Protein AF-A0AA97HTY5-F1 (afdb_monomer_lite)

Secondary structure (DSSP, 8-state):
-----------------------------------------------S---HHHHHHHHHHHHHHHHHHHHHHHHHHHHT--GGGEEEETTEEEE-HHHHHHHHHHHHHHHHHHHHHHHHTGGGS-HHHHHHTSSHHHHHHHTT-GGGEEE-TTS-EEE--

pLDDT: mean 76.92, std 23.7, range [31.81, 97.94]

Radius of gyration: 25.52 Å; chains: 1; bounding box: 48×52×65 Å

Foldseek 3Di:
DPFPADDPPDDDDDDDDDDDDDDDDDDDDDDDDDDDDDDDDDPPPPPDDDDLVNQVVVLVVLVVVLVVQLVVVCVVLVVPDDPVQWDQDPVGIAGDPVSVVVNLVSVQVSLVVSLVVCVVCLVVHDPVSVVCSPDSVSVCVSSVNPPQWADDPRRDIHRHD

Structure (mmCIF, N/CA/C/O backbone):
data_AF-A0AA97HTY5-F1
#
_entry.id   AF-A0AA97HTY5-F1
#
loop_
_atom_site.group_PDB
_atom_site.id
_atom_site.type_symbol
_atom_site.label_atom_id
_atom_site.label_alt_id
_atom_site.label_comp_id
_atom_site.label_asym_id
_atom_site.label_entity_id
_atom_site.label_seq_id
_atom_site.pdbx_PDB_ins_code
_atom_site.Cartn_x
_atom_site.Cartn_y
_atom_site.Cartn_z
_atom_site.occupancy
_atom_site.B_iso_or_equiv
_atom_site.auth_seq_id
_atom_site.auth_comp_id
_atom_site.auth_asym_id
_atom_site.auth_atom_id
_atom_site.pdbx_PDB_model_num
ATOM 1 N N . MET A 1 1 ? 8.452 1.533 5.247 1.00 38.84 1 MET A N 1
ATOM 2 C CA . MET A 1 1 ? 7.194 2.142 5.717 1.00 38.84 1 MET A CA 1
ATOM 3 C C . MET A 1 1 ? 7.153 1.957 7.226 1.00 38.84 1 MET A C 1
ATOM 5 O O . MET A 1 1 ? 7.069 0.822 7.679 1.00 38.84 1 MET A O 1
ATOM 9 N N . LYS A 1 2 ? 7.391 3.021 8.002 1.00 33.12 2 LYS A N 1
ATOM 10 C CA . LYS A 1 2 ? 7.344 2.958 9.469 1.00 33.12 2 LYS A CA 1
ATOM 11 C C . LYS A 1 2 ? 5.904 3.285 9.847 1.00 33.12 2 LYS A C 1
ATOM 13 O O . LYS A 1 2 ? 5.464 4.416 9.700 1.00 33.12 2 LYS A O 1
ATOM 18 N N . PHE A 1 3 ? 5.158 2.245 10.175 1.00 36.50 3 PHE A N 1
ATOM 19 C CA . PHE A 1 3 ? 3.760 2.324 10.552 1.00 36.50 3 PHE A CA 1
ATOM 20 C C . PHE A 1 3 ? 3.694 2.777 12.009 1.00 36.50 3 PHE A C 1
ATOM 22 O O . PHE A 1 3 ? 3.979 1.991 12.909 1.00 36.50 3 PHE A O 1
ATOM 29 N N . SER A 1 4 ? 3.397 4.053 12.234 1.00 38.88 4 SER A N 1
ATOM 30 C CA . SER A 1 4 ? 3.115 4.577 13.570 1.00 38.88 4 SER A CA 1
ATOM 31 C C . SER A 1 4 ? 1.677 4.207 13.920 1.00 38.88 4 SER A C 1
ATOM 33 O O . SER A 1 4 ? 0.774 4.998 13.684 1.00 38.88 4 SER A O 1
ATOM 35 N N . PHE A 1 5 ? 1.451 2.987 14.402 1.00 41.97 5 PHE A N 1
ATOM 36 C CA . PHE A 1 5 ? 0.115 2.530 14.782 1.00 41.97 5 PHE A CA 1
ATOM 37 C C . PHE A 1 5 ? -0.045 2.475 16.296 1.00 41.97 5 PHE A C 1
ATOM 39 O O . PHE A 1 5 ? 0.835 1.970 16.985 1.00 41.97 5 PHE A O 1
ATOM 46 N N . PHE A 1 6 ? -1.180 3.018 16.749 1.00 35.59 6 PHE A N 1
ATOM 47 C CA . PHE A 1 6 ? -1.753 2.971 18.095 1.00 35.59 6 PHE A CA 1
ATOM 48 C C . PHE A 1 6 ? -0.752 3.223 19.221 1.00 35.59 6 PHE A C 1
ATOM 50 O O . PHE A 1 6 ? -0.099 2.329 19.750 1.00 35.59 6 PHE A O 1
ATOM 57 N N . LYS A 1 7 ? -0.650 4.499 19.601 1.00 34.56 7 LYS A N 1
ATOM 58 C CA . LYS A 1 7 ? 0.070 4.928 20.795 1.00 34.56 7 LYS A CA 1
ATOM 59 C 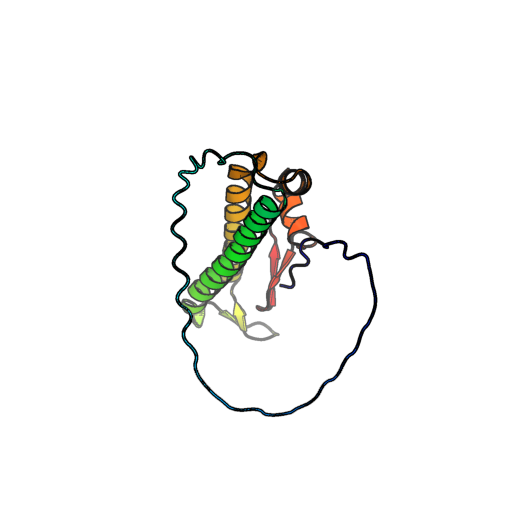C . LYS A 1 7 ? -0.624 4.298 22.009 1.00 34.56 7 LYS A C 1
ATOM 61 O O . LYS A 1 7 ? -1.580 4.856 22.532 1.00 34.56 7 LYS A O 1
ATOM 66 N N . VAL A 1 8 ? -0.142 3.134 22.439 1.00 37.91 8 VAL A N 1
ATOM 67 C CA . VAL A 1 8 ? -0.383 2.627 23.789 1.00 37.91 8 VAL A CA 1
ATOM 68 C C . VAL A 1 8 ? 0.149 3.699 24.730 1.00 37.91 8 VAL A C 1
ATOM 70 O O . VAL A 1 8 ? 1.337 4.033 24.716 1.00 37.91 8 VAL A O 1
ATOM 73 N N . GLN A 1 9 ? -0.756 4.313 25.478 1.00 32.94 9 GLN A N 1
ATOM 74 C CA . GLN A 1 9 ? -0.423 5.261 26.523 1.00 32.94 9 GLN A CA 1
ATOM 75 C C . GLN A 1 9 ? 0.270 4.474 27.647 1.00 32.94 9 GLN A C 1
ATOM 77 O O . GLN A 1 9 ? -0.380 3.844 28.473 1.00 32.94 9 GLN A O 1
ATOM 82 N N . HIS A 1 10 ? 1.604 4.429 27.633 1.00 31.81 10 HIS A N 1
ATOM 83 C CA . HIS A 1 10 ? 2.391 3.907 28.748 1.00 31.81 10 HIS A CA 1
ATOM 84 C C . HIS A 1 10 ? 2.666 5.042 29.731 1.00 31.81 10 HIS A C 1
ATOM 86 O O . HIS A 1 10 ? 3.618 5.806 29.582 1.00 31.81 10 HIS A O 1
ATOM 92 N N . ASP A 1 11 ? 1.788 5.144 30.723 1.00 35.25 11 ASP A N 1
ATOM 93 C CA . ASP A 1 11 ? 2.072 5.816 31.981 1.00 35.25 11 ASP A CA 1
ATOM 94 C C . ASP A 1 11 ? 2.763 4.834 32.941 1.00 35.25 11 ASP A C 1
ATOM 96 O O . ASP A 1 11 ? 2.276 3.722 33.137 1.00 35.25 11 ASP A O 1
ATOM 100 N N . ARG A 1 12 ? 3.829 5.331 33.592 1.00 37.72 12 ARG A N 1
ATOM 101 C CA . ARG A 1 12 ? 4.526 4.803 34.790 1.00 37.72 12 ARG A CA 1
ATOM 102 C C . ARG A 1 12 ? 5.422 3.569 34.596 1.00 37.72 12 ARG A C 1
ATOM 104 O O . ARG A 1 12 ? 5.087 2.658 33.867 1.00 37.72 12 ARG A O 1
ATOM 111 N N . GLN A 1 13 ? 6.542 3.383 35.289 1.00 37.28 13 GLN A N 1
ATOM 112 C CA . GLN A 1 13 ? 7.468 4.194 36.086 1.00 37.28 13 GLN A CA 1
ATOM 113 C C . GLN A 1 13 ? 8.599 3.215 36.487 1.00 37.28 13 GLN A C 1
ATOM 115 O O . GLN A 1 13 ? 8.327 2.046 36.724 1.00 37.28 13 GLN A O 1
ATOM 120 N N . VAL A 1 14 ? 9.817 3.740 36.651 1.00 35.59 14 VAL A N 1
ATOM 121 C CA . VAL A 1 14 ? 10.824 3.304 37.641 1.00 35.59 14 VAL A CA 1
ATOM 122 C C . VAL A 1 14 ? 11.634 2.014 37.374 1.00 35.59 14 VAL A C 1
ATOM 124 O O . VAL A 1 14 ? 11.164 0.885 37.433 1.00 35.59 14 VAL A O 1
ATOM 127 N N . LEU A 1 15 ? 12.927 2.282 37.136 1.00 39.91 15 LEU A N 1
ATOM 128 C CA . LEU A 1 15 ? 14.134 1.527 37.490 1.00 39.91 15 LEU A CA 1
ATOM 129 C C . LEU A 1 15 ? 13.977 0.428 38.557 1.00 39.91 15 LEU A C 1
ATOM 131 O O . LEU A 1 15 ? 13.405 0.697 39.599 1.00 39.91 15 LEU A O 1
ATOM 135 N N . ILE A 1 16 ? 14.672 -0.697 38.344 1.00 39.97 16 ILE A N 1
ATOM 136 C CA . ILE A 1 16 ? 15.545 -1.474 39.266 1.00 39.97 16 ILE A CA 1
ATOM 137 C C . ILE A 1 16 ? 16.059 -2.634 38.375 1.00 39.97 16 ILE A C 1
ATOM 139 O O . ILE A 1 16 ? 15.290 -3.504 37.997 1.00 39.97 16 ILE A O 1
ATOM 143 N N . SER A 1 17 ? 17.237 -2.606 37.741 1.00 43.62 17 SER A N 1
ATOM 144 C CA . SER A 1 17 ? 18.598 -2.724 38.287 1.00 43.62 17 SER A CA 1
ATOM 145 C C . SER A 1 17 ? 18.744 -3.757 39.402 1.00 43.62 17 SER A C 1
ATOM 147 O O . SER A 1 17 ? 18.844 -3.369 40.556 1.00 43.62 17 SER A O 1
ATOM 149 N N . PHE A 1 18 ? 18.867 -5.041 39.056 1.00 39.56 18 PHE A N 1
ATOM 150 C CA . PHE A 1 18 ? 19.699 -5.967 39.831 1.00 39.56 18 PHE A CA 1
ATOM 151 C C . PHE A 1 18 ? 20.414 -6.962 38.913 1.00 39.56 18 PHE A C 1
ATOM 153 O O . PHE A 1 18 ? 19.825 -7.878 38.347 1.00 39.56 18 PHE A O 1
ATOM 160 N N . CYS A 1 19 ? 21.721 -6.742 38.789 1.00 39.00 19 CYS A N 1
ATOM 161 C CA . CYS A 1 19 ? 22.714 -7.764 38.502 1.00 39.00 19 CYS A CA 1
ATOM 162 C C . CYS A 1 19 ? 22.688 -8.833 39.603 1.00 39.00 19 CYS A C 1
ATOM 164 O O . CYS A 1 19 ? 22.733 -8.452 40.765 1.00 39.00 19 CYS A O 1
ATOM 166 N N . ILE A 1 20 ? 22.709 -10.115 39.236 1.00 48.59 20 ILE A N 1
ATOM 167 C CA . ILE A 1 20 ? 23.350 -11.266 39.914 1.00 48.59 20 ILE A CA 1
ATOM 168 C C . ILE A 1 20 ? 23.378 -12.344 38.803 1.00 48.59 20 ILE A C 1
ATOM 170 O O . ILE A 1 20 ? 22.343 -12.641 38.224 1.00 48.59 20 ILE A O 1
ATOM 174 N N . GLY A 1 21 ? 24.489 -12.900 38.319 1.00 36.69 21 GLY A N 1
ATOM 175 C CA . GLY A 1 21 ? 25.755 -13.176 38.984 1.00 36.69 21 GLY A CA 1
ATOM 176 C C . GLY A 1 21 ? 25.798 -14.641 39.433 1.00 36.69 21 GLY A C 1
ATOM 177 O O . GLY A 1 21 ? 25.509 -14.912 40.583 1.00 36.69 21 GLY A O 1
ATOM 178 N N . LEU A 1 22 ? 26.115 -15.544 38.494 1.00 42.72 22 LEU A N 1
ATOM 179 C CA . LEU A 1 22 ? 26.846 -16.818 38.643 1.00 42.72 22 LEU A CA 1
ATOM 180 C C . LEU A 1 22 ? 26.759 -17.567 40.001 1.00 42.72 22 LEU A C 1
ATOM 182 O O . LEU A 1 22 ? 27.325 -17.081 40.967 1.00 42.72 22 LEU A O 1
ATOM 186 N N . LEU A 1 23 ? 26.239 -18.807 40.042 1.00 43.62 23 LEU A N 1
ATOM 187 C CA . LEU A 1 23 ? 26.963 -19.992 40.562 1.00 43.62 23 LEU A CA 1
ATOM 188 C C . LEU A 1 23 ? 26.125 -21.288 40.562 1.00 43.62 23 LEU A C 1
ATOM 190 O O . LEU A 1 23 ? 24.916 -21.302 40.755 1.00 43.62 23 LEU A O 1
ATOM 194 N N . LEU A 1 24 ? 26.867 -22.364 40.310 1.00 47.06 24 LEU A N 1
ATOM 195 C CA . LEU A 1 24 ? 26.544 -23.785 40.191 1.00 47.06 24 LEU A CA 1
ATOM 196 C C . LEU A 1 24 ? 25.754 -24.361 41.378 1.00 47.06 24 LEU A C 1
ATOM 198 O O . LEU A 1 24 ? 26.043 -24.005 42.514 1.00 47.06 24 LEU A O 1
ATOM 202 N N . CYS A 1 25 ? 24.912 -25.371 41.124 1.00 39.47 25 CYS A N 1
ATOM 203 C CA . CYS A 1 25 ? 24.973 -26.637 41.866 1.00 39.47 25 CYS A CA 1
ATOM 204 C C . CYS A 1 25 ? 24.174 -27.755 41.179 1.00 39.47 25 CYS A C 1
ATOM 206 O O . CYS A 1 25 ? 23.016 -27.605 40.801 1.00 39.47 25 CYS A O 1
ATOM 208 N N . LEU A 1 26 ? 24.863 -28.883 41.027 1.00 48.44 26 LEU A N 1
ATOM 209 C CA . LEU A 1 26 ? 24.371 -30.180 40.589 1.00 48.44 26 LEU A CA 1
ATOM 210 C C . LEU A 1 26 ? 23.425 -30.796 41.632 1.00 48.44 26 LEU A C 1
ATOM 212 O O . LEU A 1 26 ? 23.646 -30.650 42.833 1.00 48.44 26 LEU A O 1
ATOM 216 N N . SER A 1 27 ? 22.502 -31.628 41.142 1.00 43.88 27 SER A N 1
ATOM 217 C CA . SER A 1 27 ? 22.280 -33.020 41.575 1.00 43.88 27 SER A CA 1
ATOM 218 C C . SER A 1 27 ? 20.828 -33.404 41.901 1.00 43.88 27 SER A C 1
ATOM 220 O O . SER A 1 27 ? 20.096 -32.695 42.579 1.00 43.88 27 SER A O 1
ATOM 222 N N . SER A 1 28 ? 20.516 -34.629 41.465 1.00 43.84 28 SER A N 1
ATOM 223 C CA . SER A 1 28 ? 19.638 -35.609 42.118 1.00 43.84 28 SER A CA 1
ATOM 224 C C . SER A 1 28 ? 18.125 -35.493 41.914 1.00 43.84 28 SER A C 1
ATOM 226 O O . SER A 1 28 ? 17.411 -34.730 42.552 1.00 43.84 28 SER A O 1
ATOM 228 N N . SER A 1 29 ? 17.651 -36.388 41.054 1.00 56.56 29 SER A N 1
ATOM 229 C CA . SER A 1 29 ? 16.276 -36.827 40.847 1.00 56.56 29 SER A CA 1
ATOM 230 C C . SER A 1 29 ? 15.552 -37.263 42.124 1.00 56.56 29 SER A C 1
ATOM 232 O O . SER A 1 29 ? 16.046 -38.133 42.840 1.00 56.56 29 SER A O 1
ATOM 234 N N . VAL A 1 30 ? 14.313 -36.790 42.294 1.00 52.69 30 VAL A N 1
ATOM 235 C CA . VAL A 1 30 ? 13.252 -37.507 43.015 1.00 52.69 30 VAL A CA 1
ATOM 236 C C . VAL A 1 30 ? 11.943 -37.322 42.244 1.00 52.69 30 VAL A C 1
ATOM 238 O O . VAL A 1 30 ? 11.480 -36.203 42.044 1.00 52.69 30 VAL A O 1
ATOM 241 N N . ASN A 1 31 ? 11.374 -38.433 41.774 1.00 47.69 31 ASN A N 1
ATOM 242 C CA . ASN A 1 31 ? 10.012 -38.480 41.255 1.00 47.69 31 ASN A CA 1
ATOM 243 C C . ASN A 1 31 ? 9.037 -38.273 42.417 1.00 47.69 31 ASN A C 1
ATOM 245 O O . ASN A 1 31 ? 9.099 -39.015 43.397 1.00 47.69 31 ASN A O 1
ATOM 249 N N . LEU A 1 32 ? 8.093 -37.346 42.273 1.00 40.03 32 LEU A N 1
ATOM 250 C CA . LEU A 1 32 ? 6.840 -37.405 43.014 1.00 40.03 32 LEU A CA 1
ATOM 251 C C . LEU A 1 32 ? 5.692 -37.317 42.012 1.00 40.03 32 LEU A C 1
ATOM 253 O O . LEU A 1 32 ? 5.367 -36.260 41.480 1.00 40.03 32 LEU A O 1
ATOM 257 N N . VAL A 1 33 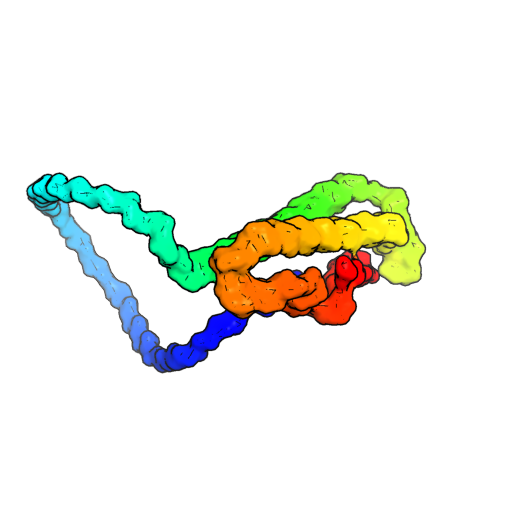? 5.123 -38.488 41.740 1.00 47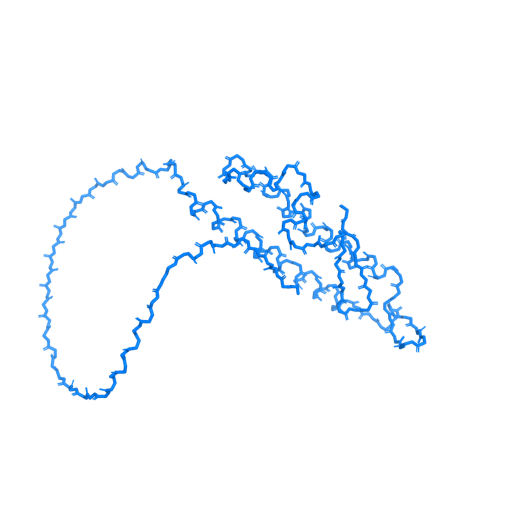.09 33 VAL A N 1
ATOM 258 C CA . VAL A 1 33 ? 3.804 -38.646 41.141 1.00 47.09 33 VAL A CA 1
ATOM 259 C C . VAL A 1 33 ? 2.804 -38.013 42.101 1.00 47.09 33 VAL A C 1
ATOM 261 O O . VAL A 1 33 ? 2.670 -38.466 43.236 1.00 47.09 33 VAL A O 1
ATOM 264 N N . TYR A 1 34 ? 2.094 -36.989 41.641 1.00 43.12 34 TYR A N 1
ATOM 265 C CA . TYR A 1 34 ? 0.808 -36.622 42.216 1.00 43.12 34 TYR A CA 1
ATOM 266 C C . TYR A 1 34 ? -0.234 -36.784 41.115 1.00 43.12 34 TYR A C 1
ATOM 268 O O . TYR A 1 34 ? -0.378 -35.945 40.229 1.00 43.12 34 TYR A O 1
ATOM 276 N N . ALA A 1 35 ? -0.897 -37.938 41.140 1.00 43.28 35 ALA A N 1
ATOM 277 C CA . ALA A 1 35 ? -2.169 -38.121 40.476 1.00 43.28 35 ALA A CA 1
ATOM 278 C C . ALA A 1 35 ? -3.214 -37.356 41.295 1.00 43.28 35 ALA A C 1
ATOM 280 O O . ALA A 1 35 ? -3.460 -37.687 42.452 1.00 43.28 35 ALA A O 1
ATOM 281 N N . ALA A 1 36 ? -3.806 -36.329 40.698 1.00 39.41 36 ALA A N 1
ATOM 282 C CA . ALA A 1 36 ? -5.065 -35.765 41.150 1.00 39.41 36 ALA A CA 1
ATOM 283 C C . ALA A 1 36 ? -5.968 -35.684 39.922 1.00 39.41 36 ALA A C 1
ATOM 285 O O . ALA A 1 36 ? -5.887 -34.771 39.104 1.00 39.41 36 ALA A O 1
ATOM 286 N N . GLU A 1 37 ? -6.762 -36.735 39.771 1.00 41.44 37 GLU A N 1
ATOM 287 C CA . GLU A 1 37 ? -7.953 -36.762 38.946 1.00 41.44 37 GLU A CA 1
ATOM 288 C C . GLU A 1 37 ? -8.976 -35.830 39.603 1.00 41.44 37 GLU A C 1
ATOM 290 O O . GLU A 1 37 ? -9.451 -36.090 40.707 1.00 41.44 37 GLU A O 1
ATOM 295 N N . SER A 1 38 ? -9.287 -34.717 38.946 1.00 40.31 38 SER A N 1
ATOM 296 C CA . SER A 1 38 ? -10.510 -33.967 39.212 1.00 40.31 38 SER A CA 1
ATOM 297 C C . SER A 1 38 ? -11.210 -33.738 37.884 1.00 40.31 38 SER A C 1
ATOM 299 O O . SER A 1 38 ? -10.917 -32.809 37.131 1.00 40.31 38 SER A O 1
ATOM 301 N N . SER A 1 39 ? -12.110 -34.663 37.590 1.00 52.00 39 SER A N 1
ATOM 302 C CA . SER A 1 39 ? -13.164 -34.526 36.604 1.00 52.00 39 SER A CA 1
ATOM 303 C C . SER A 1 39 ? -14.052 -33.352 37.006 1.00 52.00 39 SER A C 1
ATOM 305 O O . SER A 1 39 ? -14.858 -33.484 37.920 1.00 52.00 39 SER A O 1
ATOM 307 N N . GLU A 1 40 ? -13.940 -32.221 36.317 1.00 48.59 40 GLU A N 1
ATOM 308 C CA . GLU A 1 40 ? -15.006 -31.223 36.291 1.00 48.59 40 GLU A CA 1
ATOM 309 C C . GLU A 1 40 ? -15.346 -30.902 34.842 1.00 48.59 40 GLU A C 1
ATOM 311 O O . GLU A 1 40 ? -14.595 -30.298 34.077 1.00 48.59 40 GLU A O 1
ATOM 316 N N . THR A 1 41 ? -16.512 -31.408 34.463 1.00 43.31 41 THR A N 1
ATOM 317 C CA . THR A 1 41 ? -17.253 -31.053 33.268 1.00 43.31 41 THR A CA 1
ATOM 318 C C . THR A 1 41 ? -17.623 -29.578 33.395 1.00 43.31 41 THR A C 1
ATOM 320 O O . THR A 1 41 ? -18.530 -29.237 34.149 1.00 43.31 41 THR A O 1
ATOM 323 N N . ILE A 1 42 ? -16.932 -28.694 32.676 1.00 43.91 42 ILE A N 1
ATOM 324 C CA . ILE A 1 42 ? -17.418 -27.331 32.464 1.00 43.91 42 ILE A CA 1
ATOM 325 C C . ILE A 1 42 ? -17.920 -27.251 31.031 1.00 43.91 42 ILE A C 1
ATOM 327 O O . ILE A 1 42 ? -17.172 -27.360 30.062 1.00 43.91 42 ILE A O 1
ATOM 331 N N . VAL A 1 43 ? -19.240 -27.123 30.942 1.00 49.91 43 VAL A N 1
ATOM 332 C CA . VAL A 1 43 ? -19.974 -26.665 29.772 1.00 49.91 43 VAL A CA 1
ATOM 333 C C . VAL A 1 43 ? -19.452 -25.260 29.467 1.00 49.91 43 VAL A C 1
ATOM 335 O O . VAL A 1 43 ? -19.842 -24.303 30.129 1.00 49.91 43 VAL A O 1
ATOM 338 N N . ASP A 1 44 ? -18.507 -25.145 28.535 1.00 36.47 44 ASP A N 1
ATOM 339 C CA . ASP A 1 44 ? -18.006 -23.849 28.076 1.00 36.47 44 ASP A CA 1
ATOM 340 C C . ASP A 1 44 ? -18.979 -23.260 27.049 1.00 36.47 44 ASP A C 1
ATOM 342 O O . ASP A 1 44 ? -18.795 -23.347 25.836 1.00 36.47 44 ASP A O 1
ATOM 346 N N . ASP A 1 45 ? -20.067 -22.704 27.573 1.00 45.50 45 ASP A N 1
ATOM 347 C CA . ASP A 1 45 ? -20.873 -21.696 26.896 1.00 45.50 45 ASP A CA 1
ATOM 348 C C . ASP A 1 45 ? -20.350 -20.309 27.304 1.00 45.50 45 ASP A C 1
ATOM 350 O O . ASP A 1 45 ? -20.979 -19.583 28.073 1.00 45.50 45 ASP A O 1
ATOM 354 N N . THR A 1 46 ? -19.142 -19.950 26.853 1.00 45.59 46 THR A N 1
ATOM 355 C CA . THR A 1 46 ? -18.652 -18.561 26.905 1.00 45.59 46 THR A CA 1
ATOM 356 C C . THR A 1 46 ? -18.083 -18.107 25.565 1.00 45.59 46 THR A C 1
ATOM 358 O O . THR A 1 46 ? -16.974 -17.593 25.449 1.00 45.59 46 THR A O 1
ATOM 361 N N . LEU A 1 47 ? -18.901 -18.215 24.514 1.00 51.91 47 LEU A N 1
ATOM 362 C CA . LEU A 1 47 ? -18.678 -17.479 23.269 1.00 51.91 47 LEU A CA 1
ATOM 363 C C . LEU A 1 47 ? -19.515 -16.190 23.245 1.00 51.91 47 LEU A C 1
ATOM 365 O O . LEU A 1 47 ? -20.323 -15.977 22.345 1.00 51.91 47 LEU A O 1
ATOM 369 N N . SER A 1 48 ? -19.355 -15.314 24.235 1.00 52.50 48 SER A N 1
ATOM 370 C CA . SER A 1 48 ? -19.921 -13.966 24.151 1.00 52.50 48 SER A CA 1
ATOM 371 C C . SER A 1 48 ? -19.106 -12.989 24.986 1.00 52.50 48 SER A C 1
ATOM 373 O O . SER A 1 48 ? -18.859 -13.225 26.160 1.00 52.50 48 SER A O 1
ATOM 375 N N . GLU A 1 49 ? -18.726 -11.883 24.343 1.00 52.78 49 GLU A N 1
ATOM 376 C CA . GLU A 1 49 ? -17.943 -10.760 24.876 1.00 52.78 49 GLU A CA 1
ATOM 377 C C . GLU A 1 49 ? -16.411 -10.917 24.802 1.00 52.78 49 GLU A C 1
ATOM 379 O O . GLU A 1 49 ? -15.668 -10.926 25.781 1.00 52.78 49 GLU A O 1
ATOM 384 N N . SER A 1 50 ? -15.906 -10.965 23.564 1.00 56.09 50 SER A N 1
ATOM 385 C CA . SER A 1 50 ? -14.484 -10.785 23.258 1.00 56.09 50 SER A CA 1
ATOM 386 C C . SER A 1 50 ? -13.985 -9.445 23.821 1.00 56.09 50 SER A C 1
ATOM 388 O O . SER A 1 50 ? -14.378 -8.380 23.329 1.00 56.09 50 SER A O 1
ATOM 390 N N . SER A 1 51 ? -13.110 -9.504 24.826 1.00 72.69 51 SER A N 1
ATOM 391 C CA . SER A 1 51 ? -12.415 -8.356 25.424 1.00 72.69 51 SER A CA 1
ATOM 392 C C . SER A 1 51 ? -11.925 -7.350 24.364 1.00 72.69 51 SER A C 1
ATOM 394 O O . SER A 1 51 ? -11.457 -7.774 23.300 1.00 72.69 51 SER A O 1
ATOM 396 N N . PRO A 1 52 ? -11.949 -6.027 24.639 1.00 73.62 52 PRO A N 1
ATOM 397 C CA . PRO A 1 52 ? -11.368 -5.010 23.758 1.00 73.62 52 PRO A CA 1
ATOM 398 C C . PRO A 1 52 ? -9.949 -5.354 23.285 1.00 73.62 52 PRO A C 1
ATOM 400 O O . PRO A 1 52 ? -9.601 -5.080 22.141 1.00 73.62 52 PRO A O 1
ATOM 403 N N . LEU A 1 53 ? -9.158 -6.036 24.120 1.00 71.75 53 LEU A N 1
ATOM 404 C CA . LEU A 1 53 ? -7.809 -6.487 23.776 1.00 71.75 53 LEU A CA 1
ATOM 405 C C . LEU A 1 53 ? -7.799 -7.502 22.621 1.00 71.75 53 LEU A C 1
ATOM 407 O O . LEU A 1 53 ? -6.944 -7.417 21.743 1.00 71.75 53 LEU A O 1
ATOM 411 N N . LEU A 1 54 ? -8.759 -8.432 22.586 1.00 65.69 54 LEU A N 1
ATOM 412 C CA . LEU A 1 54 ? -8.875 -9.423 21.512 1.00 65.69 54 LEU A CA 1
ATOM 413 C C . LEU A 1 54 ? -9.280 -8.761 20.185 1.00 65.69 54 LEU A C 1
ATOM 415 O O . LEU A 1 54 ? -8.755 -9.107 19.128 1.00 65.69 54 LEU A O 1
ATOM 419 N N . LYS A 1 55 ? -10.156 -7.753 20.251 1.00 80.19 55 LYS A N 1
ATOM 420 C CA . LYS A 1 55 ? -10.591 -6.958 19.092 1.00 80.19 55 LYS A CA 1
ATOM 421 C C . LYS A 1 55 ? -9.442 -6.128 18.514 1.00 80.19 55 LYS A C 1
ATOM 423 O O . LYS A 1 55 ? -9.253 -6.097 17.300 1.00 80.19 55 LYS A O 1
ATOM 428 N N . GLU A 1 56 ? -8.634 -5.505 19.373 1.00 81.81 56 GLU A N 1
ATOM 429 C CA . GLU A 1 56 ? -7.415 -4.811 18.942 1.00 81.81 56 GLU A CA 1
ATOM 430 C C . GLU A 1 56 ? -6.403 -5.778 18.316 1.00 81.81 56 GLU A C 1
ATOM 432 O O . GLU A 1 56 ? -5.826 -5.475 17.270 1.00 81.81 56 GLU A O 1
ATOM 437 N N . LEU A 1 57 ? -6.220 -6.968 18.899 1.00 81.50 57 LEU A N 1
ATOM 438 C CA . LEU A 1 57 ? -5.327 -7.990 18.349 1.00 81.50 57 LEU A CA 1
ATOM 439 C C . LEU A 1 57 ? -5.743 -8.407 16.930 1.00 81.50 57 LEU A C 1
ATOM 441 O O . LEU A 1 57 ? -4.881 -8.532 16.059 1.00 81.50 57 LEU A O 1
ATOM 445 N N . GLN A 1 58 ? -7.047 -8.545 16.675 1.00 84.88 58 GLN A N 1
ATOM 446 C CA . GLN A 1 58 ? -7.578 -8.862 15.347 1.00 84.88 58 GLN A CA 1
ATOM 447 C C . GLN A 1 58 ? -7.249 -7.767 14.321 1.00 84.88 58 GLN A C 1
ATOM 449 O O . GLN A 1 58 ? -6.776 -8.067 13.225 1.00 84.88 58 GLN A O 1
ATOM 454 N N . VAL A 1 59 ? -7.412 -6.488 14.679 1.00 88.69 59 VAL A N 1
ATOM 455 C CA . VAL A 1 59 ? -7.026 -5.372 13.795 1.00 88.69 59 VAL A CA 1
ATOM 456 C C . VAL A 1 59 ? -5.524 -5.391 13.516 1.00 88.69 59 VAL A C 1
ATOM 458 O O . VAL A 1 59 ? -5.107 -5.240 12.366 1.00 88.69 59 VAL A O 1
ATOM 461 N N . GLN A 1 60 ? -4.691 -5.626 14.534 1.00 90.88 60 GLN A N 1
ATOM 462 C CA . GLN A 1 60 ? -3.241 -5.734 14.338 1.00 90.88 60 GLN A CA 1
ATOM 463 C C . GLN A 1 60 ? -2.864 -6.902 13.423 1.00 90.88 60 GLN A C 1
ATOM 465 O O . GLN A 1 60 ? -1.953 -6.765 12.601 1.00 90.88 60 GLN A O 1
ATOM 470 N N . GLN A 1 61 ? -3.575 -8.026 13.522 1.00 91.88 61 GLN A N 1
ATOM 471 C CA . GLN A 1 61 ? -3.379 -9.180 12.652 1.00 91.88 61 GLN A CA 1
ATOM 472 C C . GLN A 1 61 ? -3.716 -8.851 11.192 1.00 91.88 61 GLN A C 1
ATOM 474 O O . GLN A 1 61 ? -2.897 -9.124 10.311 1.00 91.88 61 GLN A O 1
ATOM 479 N N . GLU A 1 62 ? -4.849 -8.198 10.928 1.00 91.94 62 GLU A N 1
ATOM 480 C CA . GLU A 1 62 ? -5.229 -7.767 9.574 1.00 91.94 62 GLU A CA 1
ATOM 481 C C . GLU A 1 62 ? -4.219 -6.770 8.987 1.00 91.94 62 GLU A C 1
ATOM 483 O O . GLU A 1 62 ? -3.795 -6.887 7.834 1.00 91.94 62 GLU A O 1
ATOM 488 N N . LEU A 1 63 ? -3.733 -5.825 9.797 1.00 94.19 63 LEU A N 1
ATOM 489 C CA . LEU A 1 63 ? -2.703 -4.871 9.376 1.00 94.19 63 LEU A CA 1
ATOM 490 C C . LEU A 1 63 ? -1.340 -5.535 9.136 1.00 94.19 63 LEU A C 1
ATOM 492 O O . LEU A 1 63 ? -0.578 -5.096 8.267 1.00 94.19 63 LEU A O 1
ATOM 496 N N . ALA A 1 64 ? -0.996 -6.576 9.894 1.00 94.44 64 ALA A N 1
ATOM 497 C CA . ALA A 1 64 ? 0.203 -7.371 9.647 1.00 94.44 64 ALA A CA 1
ATOM 498 C C . ALA A 1 64 ? 0.073 -8.157 8.335 1.00 94.44 64 ALA A C 1
ATOM 500 O O . ALA A 1 64 ? 0.987 -8.123 7.504 1.00 94.44 64 ALA A O 1
ATOM 501 N N . LEU A 1 65 ? -1.083 -8.785 8.104 1.00 95.12 65 LEU A N 1
ATOM 502 C CA . LEU A 1 65 ? -1.378 -9.516 6.876 1.00 95.12 65 LEU A CA 1
ATOM 503 C C . LEU A 1 65 ? -1.356 -8.599 5.648 1.00 95.12 65 LEU A C 1
ATOM 505 O O . LEU A 1 65 ? -0.776 -8.972 4.627 1.00 95.12 65 LEU A O 1
ATOM 509 N N . MET A 1 66 ? -1.885 -7.377 5.760 1.00 96.00 66 MET A N 1
ATOM 510 C CA . MET A 1 66 ? -1.802 -6.343 4.722 1.00 96.00 66 MET A CA 1
ATOM 511 C C . MET A 1 66 ? -0.352 -6.108 4.273 1.00 96.00 66 MET A C 1
ATOM 513 O O . MET A 1 66 ? -0.060 -6.100 3.077 1.00 96.00 66 MET A O 1
ATOM 517 N N . LYS A 1 67 ? 0.586 -5.950 5.219 1.00 94.00 67 LYS A N 1
ATOM 518 C CA . LYS A 1 67 ? 2.012 -5.736 4.902 1.00 94.00 67 LYS A CA 1
ATOM 519 C C . LYS A 1 67 ? 2.617 -6.948 4.206 1.00 94.00 67 LYS A C 1
ATOM 521 O 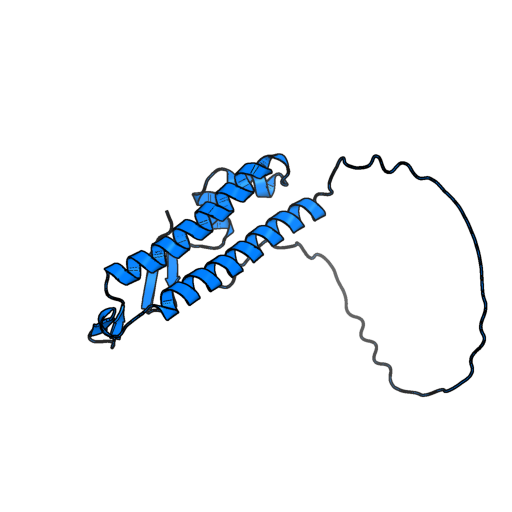O . LYS A 1 67 ? 3.357 -6.789 3.236 1.00 94.00 67 LYS A O 1
ATOM 526 N N . THR A 1 68 ? 2.299 -8.145 4.687 1.00 96.25 68 THR A N 1
ATOM 527 C CA . THR A 1 68 ? 2.765 -9.395 4.081 1.00 96.25 68 THR A CA 1
ATOM 528 C C . THR A 1 68 ? 2.254 -9.534 2.650 1.00 96.25 68 THR A C 1
ATOM 530 O O . THR A 1 68 ? 3.049 -9.790 1.747 1.00 96.25 68 THR A O 1
ATOM 533 N N . ARG A 1 69 ? 0.960 -9.279 2.416 1.00 97.00 69 ARG A N 1
ATOM 534 C CA . ARG A 1 69 ? 0.349 -9.330 1.082 1.00 97.00 69 ARG A CA 1
ATOM 535 C C . ARG A 1 69 ? 0.967 -8.303 0.141 1.00 97.00 69 ARG A C 1
ATOM 537 O O . ARG A 1 69 ? 1.325 -8.655 -0.979 1.00 97.00 69 ARG A O 1
ATOM 544 N N . LEU A 1 70 ? 1.162 -7.070 0.609 1.00 95.88 70 LEU A N 1
ATOM 545 C CA . LEU A 1 70 ? 1.841 -6.026 -0.158 1.00 95.88 70 LEU A CA 1
ATOM 546 C C . LEU A 1 70 ? 3.249 -6.467 -0.575 1.00 95.88 70 LEU A C 1
ATOM 548 O O . LEU A 1 70 ? 3.597 -6.376 -1.749 1.00 95.88 70 LEU A O 1
ATOM 552 N N . ASN A 1 71 ? 4.047 -6.976 0.365 1.00 95.31 71 ASN A N 1
ATOM 553 C CA . ASN A 1 71 ? 5.404 -7.437 0.074 1.00 95.31 71 ASN A CA 1
ATOM 554 C C . ASN A 1 71 ? 5.407 -8.596 -0.932 1.00 95.31 71 ASN A C 1
ATOM 556 O O . ASN A 1 71 ? 6.223 -8.597 -1.851 1.00 95.31 71 ASN A O 1
ATOM 560 N N . ALA A 1 72 ? 4.490 -9.554 -0.787 1.00 97.19 72 ALA A N 1
ATOM 561 C CA . ALA A 1 72 ? 4.368 -10.688 -1.697 1.00 97.19 72 ALA A CA 1
ATOM 562 C C . ALA A 1 72 ? 3.967 -10.252 -3.115 1.00 97.19 72 ALA A C 1
ATOM 564 O O . ALA A 1 72 ? 4.578 -10.701 -4.086 1.00 97.19 72 ALA A O 1
ATOM 565 N N . GLN A 1 73 ? 2.991 -9.347 -3.243 1.00 97.38 73 GLN A N 1
ATOM 566 C CA . GLN A 1 73 ? 2.562 -8.828 -4.544 1.00 97.38 73 GLN A CA 1
ATOM 567 C C . GLN A 1 73 ? 3.664 -8.001 -5.211 1.00 97.38 73 GLN A C 1
ATOM 569 O O . GLN A 1 73 ? 3.954 -8.225 -6.380 1.00 97.38 73 GLN A O 1
ATOM 574 N N . ILE A 1 74 ? 4.337 -7.111 -4.471 1.00 96.19 74 ILE A N 1
ATOM 575 C CA . ILE A 1 74 ? 5.465 -6.329 -5.002 1.00 96.19 74 ILE A CA 1
ATOM 576 C C . ILE A 1 74 ? 6.625 -7.236 -5.413 1.00 96.19 74 ILE A C 1
ATOM 578 O O . ILE A 1 74 ? 7.229 -6.995 -6.454 1.00 96.19 74 ILE A O 1
ATOM 582 N N . LYS A 1 75 ? 6.930 -8.282 -4.633 1.00 96.12 75 LYS A N 1
ATOM 583 C CA . LYS A 1 75 ? 7.959 -9.261 -5.001 1.00 96.12 75 LYS A CA 1
ATOM 584 C C . LYS A 1 75 ? 7.583 -9.983 -6.296 1.00 96.12 75 LYS A C 1
ATOM 586 O O . LYS A 1 75 ? 8.370 -9.988 -7.229 1.00 96.12 75 LYS A O 1
ATOM 591 N N . THR A 1 76 ? 6.375 -10.541 -6.358 1.00 97.94 76 THR A N 1
ATOM 592 C CA . THR A 1 76 ? 5.889 -11.290 -7.528 1.00 97.94 76 THR A CA 1
ATOM 593 C C . THR A 1 76 ? 5.880 -10.422 -8.783 1.00 97.94 76 THR A C 1
ATOM 595 O O . THR A 1 76 ? 6.347 -10.849 -9.831 1.00 97.94 76 THR A O 1
ATOM 598 N N . TRP A 1 77 ? 5.395 -9.186 -8.665 1.00 97.31 77 TRP A N 1
ATOM 599 C CA . TRP A 1 77 ? 5.425 -8.203 -9.742 1.00 97.31 77 TRP A CA 1
ATOM 600 C C . TRP A 1 77 ? 6.863 -7.848 -10.156 1.00 97.31 77 TRP A C 1
ATOM 602 O O . TRP A 1 77 ? 7.165 -7.784 -11.343 1.00 97.31 77 TRP A O 1
ATOM 612 N N . GLY A 1 78 ? 7.766 -7.669 -9.188 1.00 95.81 78 GLY A N 1
ATOM 613 C CA . GLY A 1 78 ? 9.173 -7.359 -9.439 1.00 95.81 78 GLY A CA 1
ATOM 614 C C . GLY A 1 78 ? 9.928 -8.484 -10.150 1.00 95.81 78 GLY A C 1
ATOM 615 O O . GLY A 1 78 ? 10.741 -8.203 -11.027 1.00 95.81 78 GLY A O 1
ATOM 616 N N . ASP A 1 79 ? 9.621 -9.742 -9.826 1.00 97.44 79 ASP A N 1
ATOM 617 C CA . ASP A 1 79 ? 10.220 -10.931 -10.450 1.00 97.44 79 ASP A CA 1
ATOM 618 C C . ASP A 1 79 ? 9.829 -11.079 -11.939 1.00 97.44 79 ASP A C 1
ATOM 620 O O . ASP A 1 79 ? 10.483 -11.811 -12.679 1.00 97.44 79 ASP A O 1
ATOM 624 N N . GLN A 1 80 ? 8.780 -10.381 -12.391 1.00 96.38 80 GLN A N 1
ATOM 625 C CA . GLN A 1 80 ? 8.313 -10.380 -13.784 1.00 96.38 80 GLN A CA 1
ATOM 626 C C . GLN A 1 80 ? 8.928 -9.257 -14.631 1.00 96.38 80 GLN A C 1
ATOM 628 O O . GLN A 1 80 ? 8.670 -9.194 -15.834 1.00 96.38 80 GLN A O 1
ATOM 633 N N . LEU A 1 81 ? 9.709 -8.354 -14.028 1.00 96.31 81 LEU A N 1
ATOM 634 C CA . LEU A 1 81 ? 10.275 -7.213 -14.740 1.00 96.31 81 LEU A CA 1
ATOM 635 C C . LEU A 1 81 ? 11.402 -7.633 -15.681 1.00 96.31 81 LEU A C 1
ATOM 637 O O . LEU A 1 81 ? 12.315 -8.378 -15.326 1.00 96.31 81 LEU A O 1
ATOM 641 N N . THR A 1 82 ? 11.377 -7.057 -16.874 1.00 97.06 82 THR A N 1
ATOM 642 C CA . THR A 1 82 ? 12.391 -7.226 -17.914 1.00 97.06 82 THR A CA 1
ATOM 643 C C . THR A 1 82 ? 13.148 -5.922 -18.144 1.00 97.06 82 THR A C 1
ATOM 645 O O . THR A 1 82 ? 12.787 -4.865 -17.628 1.00 97.06 82 THR A O 1
ATOM 648 N N . ALA A 1 83 ? 14.214 -5.952 -18.947 1.00 95.56 83 ALA A N 1
ATOM 649 C CA . ALA A 1 83 ? 14.934 -4.728 -19.289 1.00 95.56 83 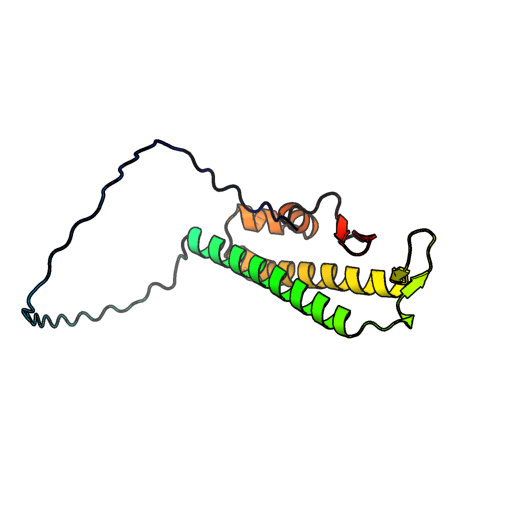ALA A CA 1
ATOM 650 C C . ALA A 1 83 ? 14.051 -3.706 -20.039 1.00 95.56 83 ALA A C 1
ATOM 652 O O . ALA A 1 83 ? 14.235 -2.498 -19.857 1.00 95.56 83 ALA A O 1
ATOM 653 N N . ASP A 1 84 ? 13.077 -4.178 -20.813 1.00 97.25 84 ASP A N 1
ATOM 654 C CA . ASP A 1 84 ? 12.203 -3.339 -21.637 1.00 97.25 84 ASP A CA 1
ATOM 655 C C . ASP A 1 84 ? 11.155 -2.575 -20.819 1.00 97.25 84 ASP A C 1
ATOM 657 O O . ASP A 1 84 ? 10.551 -1.622 -21.313 1.00 97.25 84 ASP A O 1
ATOM 661 N N . ASP A 1 85 ? 10.974 -2.926 -19.547 1.00 97.19 85 ASP A N 1
ATOM 662 C CA . ASP A 1 85 ? 10.075 -2.242 -18.612 1.00 97.19 85 ASP A CA 1
ATOM 663 C C . ASP A 1 85 ? 10.647 -0.926 -18.064 1.00 97.19 85 ASP A C 1
ATOM 665 O O . ASP A 1 85 ? 9.955 -0.156 -17.383 1.00 97.19 85 ASP A O 1
ATOM 669 N N . PHE A 1 86 ? 11.907 -0.641 -18.392 1.00 96.06 86 PHE A N 1
ATOM 670 C CA . PHE A 1 86 ? 12.629 0.539 -17.947 1.00 96.06 86 PHE A CA 1
ATOM 671 C C . PHE A 1 86 ? 12.911 1.500 -19.103 1.00 96.06 86 PHE A C 1
ATOM 673 O O . PHE A 1 86 ? 13.056 1.113 -20.261 1.00 96.06 86 PHE A O 1
ATOM 680 N N . GLU A 1 87 ? 13.035 2.773 -18.759 1.00 94.81 87 GLU A N 1
ATOM 681 C CA . GLU A 1 87 ? 13.439 3.863 -19.638 1.00 94.81 87 GLU A CA 1
ATOM 682 C C . GLU A 1 87 ? 14.679 4.563 -19.075 1.00 94.81 87 GLU A C 1
ATOM 684 O O . GLU A 1 87 ? 14.883 4.622 -17.858 1.00 94.81 87 GLU A O 1
ATOM 689 N N . TRP A 1 88 ? 15.529 5.076 -19.964 1.00 94.62 88 TRP A N 1
ATOM 690 C CA . TRP A 1 88 ? 16.656 5.916 -19.571 1.00 94.62 88 TRP A CA 1
ATOM 691 C C . TRP A 1 88 ? 16.174 7.331 -19.273 1.00 94.62 88 TRP A C 1
ATOM 693 O O . TRP A 1 88 ? 15.479 7.951 -20.073 1.00 94.62 88 TRP A O 1
ATOM 703 N N . THR A 1 89 ? 16.587 7.846 -18.123 1.00 89.44 89 THR A N 1
ATOM 704 C CA . THR A 1 89 ? 16.394 9.236 -17.714 1.00 89.44 89 THR A CA 1
ATOM 705 C C . THR A 1 89 ? 17.752 9.868 -17.425 1.00 89.44 89 THR A C 1
ATOM 707 O O . THR A 1 89 ? 18.757 9.167 -17.291 1.00 89.44 89 THR A O 1
ATOM 710 N N . LEU A 1 90 ? 17.788 11.192 -17.257 1.00 89.50 90 LEU A N 1
ATOM 711 C CA . LEU A 1 90 ? 19.002 11.910 -16.845 1.00 89.50 90 LEU A CA 1
ATOM 712 C C . LEU A 1 90 ? 19.552 11.442 -15.482 1.00 89.50 90 LEU A C 1
ATOM 714 O O . LEU A 1 90 ? 20.724 11.655 -15.195 1.00 89.50 90 LEU A O 1
ATOM 718 N N . TYR A 1 91 ? 18.730 10.777 -14.663 1.00 85.19 91 TYR A N 1
ATOM 719 C CA . TYR A 1 91 ? 19.096 10.258 -13.341 1.00 85.19 91 TYR A CA 1
ATOM 720 C C . TYR A 1 91 ? 19.314 8.734 -13.330 1.00 85.19 91 TYR A C 1
ATOM 722 O O . TYR A 1 91 ? 19.423 8.134 -12.262 1.00 85.19 91 TYR A O 1
ATOM 730 N N . GLY A 1 92 ? 19.374 8.096 -14.507 1.00 88.88 92 GLY A N 1
ATOM 731 C CA . GLY A 1 92 ? 19.550 6.650 -14.668 1.00 88.88 92 GLY A CA 1
ATOM 732 C C . GLY A 1 92 ? 18.296 5.932 -15.172 1.00 88.88 92 GLY A C 1
ATOM 733 O O . GLY A 1 92 ? 17.374 6.553 -15.707 1.00 88.88 92 GLY A O 1
ATOM 734 N N . ARG A 1 93 ? 18.262 4.601 -15.034 1.00 90.69 93 ARG A N 1
ATOM 735 C CA . ARG A 1 93 ? 17.111 3.789 -15.458 1.00 90.69 93 ARG A CA 1
ATOM 736 C C . ARG A 1 93 ? 15.963 3.914 -14.465 1.00 90.69 93 ARG A C 1
ATOM 738 O O . ARG A 1 93 ? 16.146 3.708 -13.268 1.00 90.69 93 ARG A O 1
ATOM 745 N N . MET A 1 94 ? 14.774 4.191 -14.980 1.00 92.25 94 MET A N 1
ATOM 746 C CA . MET A 1 94 ? 13.537 4.246 -14.204 1.00 92.25 94 MET A CA 1
ATOM 747 C C . MET A 1 94 ? 12.478 3.351 -14.832 1.00 92.25 94 MET A C 1
ATOM 749 O O . MET A 1 94 ? 12.536 3.052 -16.018 1.00 92.25 94 MET A O 1
ATOM 753 N N . LEU A 1 95 ? 11.497 2.927 -14.039 1.00 95.44 95 LEU A N 1
ATOM 754 C CA . LEU A 1 95 ? 10.327 2.230 -14.568 1.00 95.44 95 LEU A CA 1
ATOM 755 C C . LEU A 1 95 ? 9.542 3.148 -15.501 1.00 95.44 95 LEU A C 1
ATOM 757 O O . LEU A 1 95 ? 9.285 4.310 -15.163 1.00 95.44 95 LEU A O 1
ATOM 761 N N . LYS A 1 96 ? 9.093 2.595 -16.628 1.00 97.00 96 LYS A N 1
ATOM 762 C CA . LYS A 1 96 ? 8.173 3.283 -17.537 1.00 97.00 96 LYS A CA 1
ATOM 763 C C . LYS A 1 96 ? 6.884 3.697 -16.809 1.00 97.00 96 LYS A C 1
ATOM 765 O O . LYS A 1 96 ? 6.472 3.030 -15.853 1.00 97.00 96 LYS A O 1
ATOM 770 N N . PRO A 1 97 ? 6.181 4.758 -17.263 1.00 96.06 97 PRO A N 1
ATOM 771 C CA . PRO A 1 97 ? 4.936 5.221 -16.643 1.00 96.06 97 PRO A CA 1
ATOM 772 C C . PRO A 1 97 ? 3.903 4.114 -16.394 1.00 96.06 97 PRO A C 1
ATOM 774 O O . PRO A 1 97 ? 3.349 4.046 -15.300 1.00 96.06 97 PRO A O 1
ATOM 777 N N . ALA A 1 98 ? 3.703 3.210 -17.359 1.00 97.00 98 ALA A N 1
ATOM 778 C CA . ALA A 1 98 ? 2.761 2.096 -17.229 1.00 97.00 98 ALA A CA 1
ATOM 779 C C . ALA A 1 98 ? 3.100 1.182 -16.038 1.00 97.00 98 ALA A C 1
ATOM 781 O O . ALA A 1 98 ? 2.238 0.878 -15.217 1.00 97.00 98 ALA A O 1
ATOM 782 N N . LYS A 1 99 ? 4.380 0.835 -15.870 1.00 97.50 99 LYS A N 1
ATOM 783 C CA . LYS A 1 99 ? 4.852 0.007 -14.755 1.00 97.50 99 LYS A CA 1
ATOM 784 C C . LYS A 1 99 ? 4.761 0.710 -13.406 1.00 97.50 99 LYS A C 1
ATOM 786 O O . LYS A 1 99 ? 4.435 0.077 -12.406 1.00 97.50 99 LYS A O 1
ATOM 791 N N . ARG A 1 100 ? 4.960 2.031 -13.364 1.00 96.19 100 ARG A N 1
ATOM 792 C CA . ARG A 1 100 ? 4.714 2.825 -12.146 1.00 96.19 100 ARG A CA 1
ATOM 793 C C . ARG A 1 100 ? 3.244 2.759 -11.715 1.00 96.19 100 ARG A C 1
ATOM 795 O O . ARG A 1 100 ? 2.968 2.634 -10.524 1.00 96.19 100 ARG A O 1
ATOM 802 N N . ILE A 1 101 ? 2.310 2.795 -12.669 1.00 96.94 101 ILE A N 1
ATOM 803 C CA . ILE A 1 101 ? 0.869 2.665 -12.396 1.00 96.94 101 ILE A CA 1
ATOM 804 C C . ILE A 1 101 ? 0.538 1.274 -11.843 1.00 96.94 101 ILE A C 1
ATOM 806 O O . ILE A 1 101 ? -0.200 1.188 -10.864 1.00 96.94 101 ILE A O 1
ATOM 810 N N . GLU A 1 102 ? 1.114 0.202 -12.397 1.00 97.50 102 GLU A N 1
ATOM 811 C CA . GLU A 1 102 ? 0.928 -1.165 -11.877 1.00 97.50 102 GLU A CA 1
ATOM 812 C C . GLU A 1 102 ? 1.309 -1.268 -10.392 1.00 97.50 102 GLU A C 1
ATOM 814 O O . GLU A 1 102 ? 0.524 -1.765 -9.583 1.00 97.50 102 GLU A O 1
ATOM 819 N N . VAL A 1 103 ? 2.458 -0.706 -10.001 1.00 96.69 103 VAL A N 1
ATOM 820 C CA . VAL A 1 103 ? 2.875 -0.649 -8.589 1.00 96.69 103 VAL A CA 1
ATOM 821 C C . VAL A 1 103 ? 1.859 0.106 -7.739 1.00 96.69 103 VAL A C 1
ATOM 823 O O . VAL A 1 103 ? 1.480 -0.360 -6.665 1.00 96.69 103 VAL A O 1
ATOM 826 N N . CYS A 1 104 ? 1.392 1.267 -8.196 1.00 96.88 104 CYS A N 1
ATOM 827 C CA . CYS A 1 104 ? 0.409 2.039 -7.439 1.00 96.88 104 CYS A CA 1
ATOM 828 C C . CYS A 1 104 ? -0.935 1.314 -7.309 1.00 96.88 104 CYS A C 1
ATOM 830 O O . CYS A 1 104 ? -1.575 1.418 -6.261 1.00 96.88 104 CYS A O 1
ATOM 832 N N . ASN A 1 105 ? -1.325 0.528 -8.313 1.00 97.81 105 ASN A N 1
ATOM 833 C CA . ASN A 1 105 ? -2.506 -0.326 -8.242 1.00 97.81 105 ASN A CA 1
ATOM 834 C C . ASN A 1 105 ? -2.340 -1.434 -7.193 1.00 97.81 105 ASN A C 1
ATOM 836 O O . ASN A 1 105 ? -3.284 -1.690 -6.452 1.00 97.81 105 ASN A O 1
ATOM 840 N N . ILE A 1 106 ? -1.146 -2.021 -7.042 1.00 97.31 106 ILE A N 1
ATOM 841 C CA . ILE A 1 106 ? -0.863 -2.988 -5.964 1.00 97.31 106 ILE A CA 1
ATOM 842 C C . ILE A 1 106 ? -1.101 -2.351 -4.586 1.00 97.31 106 ILE A C 1
ATOM 844 O O . ILE A 1 106 ? -1.824 -2.910 -3.760 1.00 97.31 106 ILE A O 1
ATOM 848 N N . PHE A 1 107 ? -0.552 -1.154 -4.339 1.00 96.38 107 PHE A N 1
ATOM 849 C CA . PHE A 1 107 ? -0.797 -0.433 -3.082 1.00 96.38 107 PHE A CA 1
ATOM 850 C C . PHE A 1 107 ? -2.289 -0.164 -2.859 1.00 96.38 107 PHE A C 1
ATOM 852 O O . PHE A 1 107 ? -2.806 -0.408 -1.767 1.00 96.38 107 PHE A O 1
ATOM 859 N N . GLN A 1 108 ? -2.981 0.325 -3.889 1.00 96.62 108 GLN A N 1
ATOM 860 C CA . GLN A 1 108 ? -4.403 0.647 -3.817 1.00 96.62 108 GLN A CA 1
ATOM 861 C C . GLN A 1 108 ? -5.267 -0.575 -3.509 1.00 96.62 108 GLN A C 1
ATOM 863 O O . GLN A 1 108 ? -6.141 -0.486 -2.643 1.00 96.62 108 GLN A O 1
ATOM 868 N N . ASN A 1 109 ? -4.999 -1.696 -4.176 1.00 97.44 109 ASN A N 1
ATOM 869 C CA . ASN A 1 109 ? -5.753 -2.935 -4.026 1.00 97.44 109 ASN A CA 1
ATOM 870 C C . ASN A 1 109 ? -5.568 -3.522 -2.630 1.00 97.44 109 ASN A C 1
ATOM 872 O O . ASN A 1 109 ? -6.555 -3.769 -1.947 1.00 97.44 109 ASN A O 1
ATOM 876 N N . VAL A 1 110 ? -4.327 -3.640 -2.148 1.00 96.81 110 VAL A N 1
ATOM 877 C CA . VAL A 1 110 ? -4.055 -4.209 -0.818 1.00 96.81 110 VAL A CA 1
ATOM 878 C C . VAL A 1 110 ? -4.670 -3.362 0.304 1.00 96.81 110 VAL A C 1
ATOM 880 O O . VAL A 1 110 ? -5.251 -3.906 1.248 1.00 96.81 110 VAL A O 1
ATOM 883 N N . ILE A 1 111 ? -4.596 -2.030 0.198 1.00 96.00 111 ILE A N 1
ATOM 884 C CA . ILE A 1 111 ? -5.258 -1.121 1.149 1.00 96.00 111 ILE A CA 1
ATOM 885 C C . ILE A 1 111 ? -6.779 -1.285 1.076 1.00 96.00 111 ILE A C 1
ATOM 887 O O . ILE A 1 111 ? -7.435 -1.340 2.114 1.00 96.00 111 ILE A O 1
ATOM 891 N N . ASN A 1 112 ? -7.343 -1.379 -0.131 1.00 96.44 112 ASN A N 1
ATOM 892 C CA . ASN A 1 112 ? -8.782 -1.528 -0.323 1.00 96.44 112 ASN A CA 1
ATOM 893 C C . ASN A 1 112 ? -9.311 -2.860 0.225 1.00 96.44 112 ASN A C 1
ATOM 895 O O . ASN A 1 112 ? -10.304 -2.864 0.942 1.00 96.44 112 ASN A O 1
ATOM 899 N N . GLU A 1 113 ? -8.635 -3.969 -0.063 1.00 95.94 113 GLU A N 1
ATOM 900 C CA . GLU A 1 113 ? -8.977 -5.293 0.467 1.00 95.94 113 GLU A CA 1
ATOM 901 C C . GLU A 1 113 ? -8.970 -5.293 1.997 1.00 95.94 113 GLU A C 1
ATOM 903 O O . GLU A 1 113 ? -9.914 -5.758 2.626 1.00 95.94 113 GLU A O 1
ATOM 908 N N . THR A 1 114 ? -7.924 -4.725 2.605 1.00 95.62 114 THR A N 1
ATOM 909 C CA . THR A 1 114 ? -7.805 -4.654 4.069 1.00 95.62 114 THR A CA 1
ATOM 910 C C . THR A 1 114 ? -8.909 -3.788 4.669 1.00 95.62 114 THR A C 1
ATOM 912 O O . THR A 1 114 ? -9.531 -4.167 5.658 1.00 95.62 114 THR A O 1
ATOM 915 N N . TYR A 1 115 ? -9.204 -2.645 4.043 1.00 96.00 115 TYR A N 1
ATOM 916 C CA . TYR A 1 115 ? -10.318 -1.794 4.450 1.00 96.00 115 TYR A CA 1
ATOM 917 C C . TYR A 1 115 ? -11.657 -2.541 4.384 1.00 96.00 115 TYR A C 1
ATOM 919 O O . TYR A 1 115 ? -12.443 -2.472 5.324 1.00 96.00 115 TYR A O 1
ATOM 927 N N . GLN A 1 116 ? -11.906 -3.290 3.307 1.00 96.00 116 GLN A N 1
ATOM 928 C CA . GLN A 1 116 ? -13.129 -4.076 3.136 1.00 96.00 116 GLN A CA 1
ATOM 929 C C . GLN A 1 116 ? -13.253 -5.196 4.179 1.00 96.00 116 GLN A C 1
ATOM 931 O O . GLN A 1 116 ? -14.330 -5.362 4.748 1.00 96.00 116 GLN A O 1
ATOM 936 N N . LEU A 1 117 ? -12.165 -5.910 4.484 1.00 94.19 117 LEU A N 1
ATOM 937 C CA . LEU A 1 117 ? -12.139 -6.950 5.523 1.00 94.19 117 LEU A CA 1
ATOM 938 C C . LEU A 1 117 ? -12.465 -6.385 6.913 1.00 94.19 117 LEU A C 1
ATOM 940 O O . LEU A 1 117 ? -13.266 -6.952 7.659 1.00 94.19 117 LEU A O 1
ATOM 944 N N . LEU A 1 118 ? -11.893 -5.228 7.248 1.00 94.25 118 LEU A N 1
ATOM 945 C CA . LEU A 1 118 ? -12.176 -4.548 8.511 1.00 94.25 118 LEU A CA 1
ATOM 946 C C . LEU A 1 118 ? -13.606 -3.990 8.555 1.00 94.25 118 LEU A C 1
ATOM 948 O O . LEU A 1 118 ? -14.261 -4.069 9.591 1.00 94.25 118 LEU A O 1
ATOM 952 N N . GLN A 1 119 ? -14.125 -3.486 7.432 1.00 94.94 119 GLN A N 1
ATOM 953 C CA . GLN A 1 119 ? -15.510 -3.016 7.320 1.00 94.94 119 GLN A CA 1
ATOM 954 C C . GLN A 1 119 ? -16.531 -4.140 7.539 1.00 94.94 119 GLN A C 1
ATOM 956 O O . GLN A 1 119 ? -17.537 -3.913 8.208 1.00 94.94 119 GLN A O 1
ATOM 961 N N . GLN A 1 120 ? -16.268 -5.349 7.033 1.00 94.12 120 GLN A N 1
ATOM 962 C CA . GLN A 1 120 ? -17.133 -6.519 7.247 1.00 94.12 120 GLN A CA 1
ATOM 963 C C . GLN A 1 120 ? -17.272 -6.879 8.732 1.00 94.12 120 GLN A C 1
ATOM 965 O O . GLN A 1 120 ? -18.328 -7.335 9.159 1.00 94.12 120 GLN A O 1
ATOM 970 N N . ASN A 1 121 ? -16.230 -6.620 9.524 1.00 89.38 121 ASN A N 1
ATOM 971 C CA . ASN A 1 121 ? -16.187 -6.918 10.954 1.00 89.38 121 ASN A CA 1
ATOM 972 C C . ASN A 1 121 ? -16.364 -5.669 11.831 1.00 89.38 121 ASN A C 1
ATOM 974 O O . ASN A 1 121 ? -16.149 -5.733 13.040 1.00 89.38 121 ASN A O 1
ATOM 978 N N . LYS A 1 122 ? -16.766 -4.527 11.250 1.00 90.75 122 LYS A N 1
ATOM 979 C CA . LYS A 1 122 ? -16.751 -3.215 11.917 1.00 90.75 122 LYS A CA 1
ATOM 980 C C . LYS A 1 122 ? -17.486 -3.210 13.256 1.00 90.75 122 LYS A C 1
ATOM 982 O O . LYS A 1 122 ? -16.954 -2.684 14.227 1.00 90.75 122 LYS A O 1
ATOM 987 N N . SER A 1 123 ? -18.679 -3.802 13.328 1.00 90.81 123 SER A N 1
ATOM 988 C CA . SER A 1 123 ? -19.490 -3.841 14.558 1.00 90.81 123 SER A CA 1
ATOM 989 C C . SER A 1 123 ? -18.796 -4.559 15.717 1.00 90.81 123 SER A C 1
ATOM 991 O O . SER A 1 123 ? -19.094 -4.284 16.878 1.00 90.81 123 SER A O 1
ATOM 993 N N . GLN A 1 124 ? -17.845 -5.444 15.411 1.00 87.94 124 GLN A N 1
ATOM 994 C CA . GLN A 1 124 ? -17.065 -6.171 16.401 1.00 87.94 124 GLN A CA 1
ATOM 995 C C . GLN A 1 124 ? -15.848 -5.390 16.885 1.00 87.94 124 GLN A C 1
ATOM 997 O O . GLN A 1 124 ? -15.247 -5.797 17.869 1.00 87.94 124 GLN A O 1
ATOM 1002 N N . LEU A 1 125 ? -15.490 -4.263 16.274 1.00 88.19 125 LEU A N 1
ATOM 1003 C CA . LEU A 1 125 ? -14.310 -3.490 16.658 1.00 88.19 125 LEU A CA 1
ATOM 1004 C C . LEU A 1 125 ? -14.604 -2.506 17.799 1.00 88.19 125 LEU A C 1
ATOM 1006 O O . LEU A 1 125 ? -15.758 -2.220 18.121 1.00 88.19 125 LEU A O 1
ATOM 1010 N N . THR A 1 126 ? -13.549 -1.971 18.413 1.00 90.00 126 THR A N 1
ATOM 1011 C CA . THR A 1 126 ? -13.634 -0.867 19.384 1.00 90.00 126 THR A CA 1
ATOM 1012 C C . THR A 1 126 ? -14.160 0.411 18.723 1.00 90.00 126 THR A C 1
ATOM 1014 O O . THR A 1 126 ? -14.053 0.577 17.508 1.00 90.00 126 THR A O 1
ATOM 1017 N N . ALA A 1 127 ? -14.716 1.341 19.507 1.00 90.56 127 ALA A N 1
ATOM 1018 C CA . ALA A 1 127 ? -15.276 2.590 18.976 1.00 90.56 127 ALA A CA 1
ATOM 1019 C C . ALA A 1 127 ? -14.250 3.407 18.165 1.00 90.56 127 ALA A C 1
ATOM 1021 O O . ALA A 1 127 ? -14.576 3.928 17.098 1.00 90.56 127 ALA A O 1
ATOM 1022 N N . ASP A 1 128 ? -12.995 3.449 18.618 1.00 88.19 128 ASP A N 1
ATOM 1023 C CA . ASP A 1 128 ? -11.909 4.136 17.913 1.00 88.19 128 ASP A CA 1
ATOM 1024 C C . ASP A 1 128 ? -11.618 3.497 16.550 1.00 88.19 128 ASP A C 1
ATOM 1026 O O . ASP A 1 128 ? -11.496 4.196 15.540 1.00 88.19 128 ASP A O 1
ATOM 1030 N N . ASN A 1 129 ? -11.581 2.164 16.487 1.00 88.94 129 ASN A N 1
ATOM 1031 C CA . ASN A 1 129 ? -11.397 1.438 15.232 1.00 88.94 129 ASN A CA 1
ATOM 1032 C C . ASN A 1 129 ? -12.604 1.590 14.298 1.00 88.94 129 ASN A C 1
ATOM 1034 O O . ASN A 1 129 ? -12.437 1.753 13.089 1.00 88.94 129 ASN A O 1
ATOM 1038 N N . GLN A 1 130 ? -13.823 1.620 14.835 1.00 93.19 130 GLN A N 1
ATOM 1039 C CA . GLN A 1 130 ? -15.018 1.907 14.041 1.00 93.19 130 GLN A CA 1
ATOM 1040 C C . GLN A 1 130 ? -14.975 3.312 13.428 1.00 93.19 130 GLN A C 1
ATOM 1042 O O . GLN A 1 130 ? -15.312 3.473 12.248 1.00 93.19 130 GLN A O 1
ATOM 1047 N N . LYS A 1 131 ? -14.513 4.305 14.195 1.00 91.56 131 LYS A N 1
ATOM 1048 C CA . LYS A 1 131 ? -14.315 5.684 13.734 1.00 91.56 131 LYS A CA 1
ATOM 1049 C C . LYS A 1 131 ? -13.239 5.775 12.649 1.00 91.56 131 LYS A C 1
ATOM 1051 O O . LYS A 1 131 ? -13.437 6.419 11.617 1.00 91.56 131 LYS A O 1
ATOM 1056 N N . ALA A 1 132 ? -12.124 5.065 12.821 1.00 89.38 132 ALA A N 1
ATOM 1057 C CA . ALA A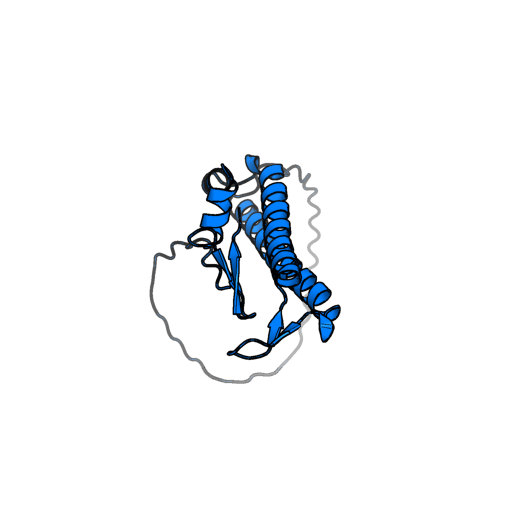 1 132 ? -11.069 4.979 11.808 1.00 89.38 132 ALA A CA 1
ATOM 1058 C C . ALA A 1 132 ? -11.567 4.383 10.475 1.00 89.38 132 ALA A C 1
ATOM 1060 O O . ALA A 1 132 ? -11.004 4.667 9.420 1.00 89.38 132 ALA A O 1
ATOM 1061 N N . LEU A 1 133 ? -12.648 3.598 10.499 1.00 94.50 133 LEU A N 1
ATOM 1062 C CA . LEU A 1 133 ? -13.231 2.952 9.322 1.00 94.50 133 LEU A CA 1
ATOM 1063 C C . LEU A 1 133 ? -14.459 3.679 8.740 1.00 94.50 133 LEU A C 1
ATOM 1065 O O . LEU A 1 133 ? -15.069 3.186 7.791 1.00 94.50 133 LEU A O 1
ATOM 1069 N N . GLU A 1 134 ? -14.844 4.850 9.260 1.00 94.06 134 GLU A N 1
ATOM 1070 C CA . GLU A 1 134 ? -15.954 5.665 8.720 1.00 94.06 134 GLU A CA 1
ATOM 1071 C C . GLU A 1 134 ? -15.795 5.999 7.236 1.00 94.06 134 GLU A C 1
ATOM 1073 O O . GLU A 1 134 ? -16.776 6.070 6.501 1.00 94.06 134 GLU A O 1
ATOM 1078 N N . SER A 1 135 ? -14.556 6.163 6.783 1.00 93.94 135 SER A N 1
ATOM 1079 C CA . SER A 1 135 ? -14.239 6.323 5.373 1.00 93.94 135 SER A CA 1
ATOM 1080 C C . SER A 1 135 ? -12.888 5.704 5.055 1.00 93.94 135 SER A C 1
ATOM 1082 O O . SER A 1 135 ? -12.003 5.618 5.909 1.00 93.94 135 SER A O 1
ATOM 1084 N N . ARG A 1 136 ? -12.694 5.343 3.784 1.00 92.94 136 ARG A N 1
ATOM 1085 C CA . ARG A 1 136 ? -11.392 4.888 3.283 1.00 92.94 136 ARG A CA 1
ATOM 1086 C C . ARG A 1 136 ? -10.301 5.939 3.512 1.00 92.94 136 ARG A C 1
ATOM 1088 O O . ARG A 1 136 ? -9.175 5.592 3.843 1.00 92.94 136 ARG A O 1
ATOM 1095 N N . HIS A 1 137 ? -10.644 7.224 3.398 1.00 92.06 137 HIS A N 1
ATOM 1096 C CA . HIS A 1 137 ? -9.712 8.313 3.679 1.00 92.06 137 HIS A CA 1
ATOM 1097 C C . HIS A 1 137 ? -9.265 8.331 5.149 1.00 92.06 137 HIS A C 1
ATOM 1099 O O . HIS A 1 137 ? -8.065 8.401 5.407 1.00 92.06 137 HIS A O 1
ATOM 1105 N N . SER A 1 138 ? -10.202 8.199 6.099 1.00 91.69 138 SER A N 1
ATOM 1106 C CA . SER A 1 138 ? -9.896 8.095 7.538 1.00 91.69 138 SER A CA 1
ATOM 1107 C C . SER A 1 138 ? -8.968 6.911 7.820 1.00 91.69 138 SER A C 1
ATOM 1109 O O . SER A 1 138 ? -7.927 7.064 8.461 1.00 91.69 138 SER A O 1
ATOM 1111 N N . PHE A 1 139 ? -9.267 5.758 7.214 1.00 94.31 139 PHE A N 1
ATOM 1112 C CA . PHE A 1 139 ? -8.442 4.562 7.335 1.00 94.31 139 PHE A CA 1
ATOM 1113 C C . PHE A 1 139 ? -7.012 4.791 6.821 1.00 94.31 139 PHE A C 1
ATOM 1115 O O . PHE A 1 139 ? -6.051 4.486 7.523 1.00 94.31 139 PHE A O 1
ATOM 1122 N N . ILE A 1 140 ? -6.845 5.398 5.640 1.00 92.69 140 ILE A N 1
ATOM 1123 C CA . ILE A 1 140 ? -5.523 5.742 5.082 1.00 92.69 140 ILE A CA 1
ATOM 1124 C C . ILE A 1 140 ? -4.738 6.672 6.013 1.00 92.69 140 ILE A C 1
ATOM 1126 O O . ILE A 1 140 ? -3.533 6.477 6.201 1.00 92.69 140 ILE A O 1
ATOM 1130 N N . GLN A 1 141 ? -5.394 7.674 6.606 1.00 90.81 141 GLN A N 1
ATOM 1131 C CA . GLN A 1 141 ? -4.738 8.563 7.569 1.00 90.81 141 GLN A CA 1
ATOM 1132 C C . GLN A 1 141 ? -4.284 7.794 8.814 1.00 90.81 141 GLN A C 1
ATOM 1134 O O . GLN A 1 141 ? -3.157 7.993 9.273 1.00 90.81 141 GLN A O 1
ATOM 1139 N N . GLN A 1 142 ? -5.094 6.845 9.290 1.00 90.31 142 GLN A N 1
ATOM 1140 C CA . GLN A 1 142 ? -4.732 5.964 10.399 1.00 90.31 142 GLN A CA 1
ATOM 1141 C C . GLN A 1 142 ? -3.545 5.043 10.054 1.00 90.31 142 GLN A C 1
ATOM 1143 O O . GLN A 1 142 ? -2.733 4.748 10.928 1.00 90.31 142 GLN A O 1
ATOM 1148 N N . LEU A 1 143 ? -3.360 4.675 8.775 1.00 90.38 143 LEU A N 1
ATOM 1149 C CA . LEU A 1 143 ? -2.151 3.984 8.289 1.00 90.38 143 LEU A CA 1
ATOM 1150 C C . LEU A 1 143 ? -0.871 4.844 8.375 1.00 90.38 143 LEU A C 1
ATOM 1152 O O . LEU A 1 143 ? 0.228 4.341 8.118 1.00 90.38 143 LEU A O 1
ATOM 1156 N N . GLY A 1 144 ? -0.985 6.130 8.719 1.00 90.56 144 GLY A N 1
ATOM 1157 C CA . GLY A 1 144 ? 0.121 7.086 8.750 1.00 90.56 144 GLY A CA 1
ATOM 1158 C C . GLY A 1 144 ? 0.510 7.612 7.365 1.00 90.56 144 GLY A C 1
ATOM 1159 O O . GLY A 1 144 ? 1.603 8.162 7.198 1.00 90.56 144 GLY A O 1
ATOM 1160 N N . ILE A 1 145 ? -0.354 7.436 6.360 1.00 91.62 145 ILE A N 1
ATOM 1161 C CA . ILE A 1 145 ? -0.111 7.882 4.986 1.00 91.62 145 ILE A CA 1
ATOM 1162 C C . ILE A 1 145 ? -0.559 9.340 4.845 1.00 91.62 145 ILE A C 1
ATOM 1164 O O . ILE A 1 145 ? -1.743 9.658 4.719 1.00 91.62 145 ILE A O 1
ATOM 1168 N N . LYS A 1 146 ? 0.421 10.244 4.837 1.00 88.75 146 LYS A N 1
ATOM 1169 C CA . LYS A 1 146 ? 0.188 11.686 4.711 1.00 88.75 146 LYS A CA 1
ATOM 1170 C C . LYS A 1 146 ? -0.136 12.069 3.271 1.00 88.75 146 LYS A C 1
ATOM 1172 O O . LYS A 1 146 ? 0.484 11.554 2.341 1.00 88.75 146 LYS A O 1
ATOM 1177 N N . ASN A 1 147 ? -1.077 12.999 3.094 1.00 90.88 147 ASN A N 1
ATOM 1178 C CA . ASN A 1 147 ? -1.482 13.537 1.787 1.00 90.88 147 ASN A CA 1
ATOM 1179 C C . ASN A 1 147 ? -1.802 12.442 0.761 1.00 90.88 147 ASN A C 1
ATOM 1181 O O . ASN A 1 147 ? -1.501 12.595 -0.423 1.00 90.88 147 ASN A O 1
ATOM 1185 N N . ASN A 1 148 ? -2.332 11.303 1.223 1.00 91.56 148 ASN A N 1
ATOM 1186 C CA . ASN A 1 148 ? -2.640 10.158 0.373 1.00 91.56 148 ASN A CA 1
ATOM 1187 C C . ASN A 1 148 ? -1.444 9.698 -0.485 1.00 91.56 148 ASN A C 1
ATOM 1189 O O . ASN A 1 148 ? -1.638 9.176 -1.575 1.00 91.56 148 ASN A O 1
ATOM 1193 N N . THR A 1 149 ? -0.203 9.918 -0.037 1.00 93.94 149 THR A N 1
ATOM 1194 C CA . THR A 1 149 ? 0.999 9.696 -0.848 1.00 93.94 149 THR A CA 1
ATOM 1195 C C . THR A 1 149 ? 1.935 8.700 -0.177 1.00 93.94 149 THR A C 1
ATOM 1197 O O . THR A 1 149 ? 2.372 8.888 0.958 1.00 93.94 149 THR A O 1
ATOM 1200 N N . ILE A 1 150 ? 2.286 7.646 -0.909 1.00 94.25 150 ILE A N 1
ATOM 1201 C CA . ILE A 1 150 ? 3.243 6.623 -0.499 1.00 94.25 150 ILE A CA 1
ATOM 1202 C C . ILE A 1 150 ? 4.541 6.834 -1.288 1.00 94.25 150 ILE A C 1
ATOM 1204 O O . ILE A 1 150 ? 4.573 6.531 -2.485 1.00 94.25 150 ILE A O 1
ATOM 1208 N N . PRO A 1 151 ? 5.621 7.330 -0.658 1.00 93.56 151 PRO A N 1
ATOM 1209 C CA . PRO A 1 151 ? 6.920 7.401 -1.312 1.00 93.56 151 PRO A CA 1
ATOM 1210 C C . PRO A 1 151 ? 7.472 5.986 -1.501 1.00 93.56 151 PRO A C 1
ATOM 1212 O O . PRO A 1 151 ? 7.628 5.229 -0.535 1.00 93.56 151 PRO A O 1
ATOM 1215 N N . THR A 1 152 ? 7.771 5.615 -2.744 1.00 91.00 152 THR A N 1
ATOM 1216 C CA . THR A 1 152 ? 8.382 4.318 -3.051 1.00 91.00 152 THR A CA 1
ATOM 1217 C C . THR A 1 152 ? 9.905 4.434 -3.038 1.00 91.00 152 THR A C 1
ATOM 1219 O O . THR A 1 152 ? 10.475 5.500 -3.265 1.00 91.00 152 THR A O 1
ATOM 1222 N N . LYS A 1 153 ? 10.591 3.306 -2.831 1.00 88.06 153 LYS A N 1
ATOM 1223 C CA . LYS A 1 153 ? 12.052 3.234 -3.004 1.00 88.06 153 LYS A CA 1
ATOM 1224 C C . LYS A 1 153 ? 12.485 3.201 -4.479 1.00 88.06 153 LYS A C 1
ATOM 1226 O O . LYS A 1 153 ? 13.676 3.185 -4.750 1.00 88.06 153 LYS A O 1
ATOM 1231 N N . MET A 1 154 ? 11.535 3.187 -5.417 1.00 84.81 154 MET A N 1
ATOM 1232 C CA . MET A 1 154 ? 11.771 3.067 -6.861 1.00 84.81 154 MET A CA 1
ATOM 1233 C C . MET A 1 154 ? 11.878 4.438 -7.559 1.00 84.81 154 MET A C 1
ATOM 1235 O O . MET A 1 154 ? 11.812 4.518 -8.782 1.00 84.81 154 MET A O 1
ATOM 1239 N N . GLY A 1 155 ? 12.000 5.531 -6.794 1.00 87.31 155 GLY A N 1
ATOM 1240 C CA . GLY A 1 155 ? 12.175 6.884 -7.336 1.00 87.31 155 GLY A CA 1
ATOM 1241 C C . GLY A 1 155 ? 10.882 7.576 -7.782 1.00 87.31 155 GLY A C 1
ATOM 1242 O O . GLY A 1 155 ? 10.940 8.575 -8.489 1.00 87.31 155 GLY A O 1
ATOM 1243 N N . PHE A 1 156 ? 9.714 7.067 -7.383 1.00 91.19 156 PHE A N 1
ATOM 1244 C CA . PHE A 1 156 ? 8.421 7.725 -7.597 1.00 91.19 156 PHE A CA 1
ATOM 1245 C C . PHE A 1 156 ? 7.505 7.559 -6.380 1.00 91.19 156 PHE A C 1
ATOM 1247 O O . PHE A 1 156 ? 7.793 6.777 -5.471 1.00 91.19 156 PHE A O 1
ATOM 1254 N N . SER A 1 157 ? 6.388 8.279 -6.361 1.00 94.69 157 SER A N 1
ATOM 1255 C CA . SER A 1 157 ? 5.382 8.189 -5.300 1.00 94.69 157 SER A CA 1
ATOM 1256 C C . SER A 1 157 ? 4.053 7.698 -5.856 1.00 94.69 157 SER A C 1
ATOM 1258 O O . SER A 1 157 ? 3.679 8.048 -6.974 1.00 94.69 157 SER A O 1
ATOM 1260 N N . CYS A 1 158 ? 3.326 6.922 -5.056 1.00 95.94 158 CYS A N 1
ATOM 1261 C CA . CYS A 1 158 ? 1.981 6.467 -5.381 1.00 95.94 158 CYS A CA 1
ATOM 1262 C C . CYS A 1 158 ? 0.938 7.264 -4.614 1.00 95.94 158 CYS A C 1
ATOM 1264 O O . CYS A 1 158 ? 1.044 7.414 -3.399 1.00 95.94 158 CYS A O 1
ATOM 1266 N N . MET A 1 159 ? -0.087 7.732 -5.320 1.00 94.75 159 MET A N 1
ATOM 1267 C CA . MET A 1 159 ? -1.244 8.358 -4.695 1.00 94.75 159 MET A CA 1
ATOM 1268 C C . MET A 1 159 ? -2.318 7.305 -4.419 1.00 94.75 159 MET A C 1
ATOM 1270 O O . MET A 1 159 ? -2.747 6.602 -5.334 1.00 94.75 159 MET A O 1
ATOM 1274 N N . VAL A 1 160 ? -2.765 7.223 -3.169 1.00 91.88 160 VAL A N 1
ATOM 1275 C CA . VAL A 1 160 ? -3.815 6.314 -2.717 1.00 91.88 160 VAL A CA 1
ATOM 1276 C C . VAL A 1 160 ? -5.124 7.064 -2.496 1.00 91.88 160 VAL A C 1
ATOM 1278 O O . VAL A 1 160 ? -5.252 7.868 -1.584 1.00 91.88 160 VAL A O 1
ATOM 1281 N N . LYS A 1 161 ? -6.095 6.824 -3.370 1.00 84.94 161 LYS A N 1
ATOM 1282 C CA . LYS A 1 161 ? -7.440 7.417 -3.332 1.00 84.94 161 LYS A CA 1
ATOM 1283 C C . LYS A 1 161 ? -8.398 6.463 -2.663 1.00 84.94 161 LYS A C 1
ATOM 1285 O O . LYS A 1 161 ? -8.451 5.328 -3.185 1.00 84.94 161 LYS A O 1
#

Sequence (161 aa):
MKFSFFKVQHDRQVLISFCIGLLLCLSSSVNLVYAAESSETIVDDTLSESSPLLKELQVQQELALMKTRLNAQIKTWGDQLTADDFEWTLYGRMLKPAKRIEVCNIFQNVINETYQLLQQNKSQLTADNQKALESRHSFIQQLGIKNNTIPTKMGFSCMVK